Protein AF-A0A413EFK4-F1 (afdb_monomer_lite)

InterPro domains:
  IPR043736 Domain of unknown function DUF5681 [PF18932] (2-28)

Radius of gyration: 32.18 Å; chains: 1; bounding box: 64×53×80 Å

pLDDT: mean 79.94, std 13.03, range [48.41, 96.31]

Sequence (118 aa):
MKFEKGKSGNPKGRPKGAKGKAKSDLKTWVAEILDGGRDKFEQALKCIPPQDYIKTFMGLLNYSLPKLQSMSPNEMLDEEYKRLEELLENAPDEAIDQIVERINRLRDESRRTEAENR

Foldseek 3Di:
DDDDVPDDPCPVPDDDPPDPVVVVVVVVVVVCCVVVCVVVVVVVLVVDDPVVNVVVVVVVVPVVDPPPPPQDPVSVVVVVVVVVVVCVVPDDPVVVVVVVVVVVVVVVVVVVVVVVVD

Organism: Bacteroides ovatus (NCBI:txid28116)

Secondary structure (DSSP, 8-state):
-PPPTT--S-TT-SPTT---HHHHHHHHHHHHHHHHTHHHHHHHHHSS-HHHHHHHHHHHHHHHSPP-----HHHHHHHHHHHHHHHHHTS-HHHHHHHHHHHHHHHHHHHHHHHHT-

Structure (mmCIF, N/CA/C/O backbone):
data_AF-A0A413EFK4-F1
#
_entry.id   AF-A0A413EFK4-F1
#
loop_
_atom_site.group_PDB
_atom_site.id
_atom_site.type_symbol
_atom_site.label_atom_id
_atom_site.label_alt_id
_atom_site.label_comp_id
_atom_site.label_asym_id
_atom_site.label_entity_id
_atom_site.label_seq_id
_atom_site.pdbx_PDB_ins_code
_atom_site.Cartn_x
_atom_site.Cartn_y
_atom_site.Cartn_z
_atom_site.occupanc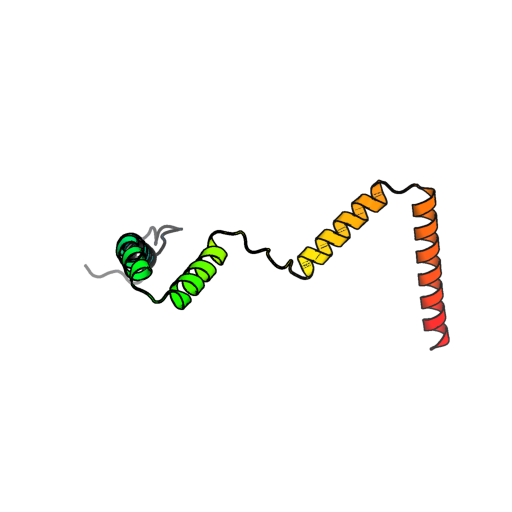y
_atom_site.B_iso_or_equiv
_atom_site.auth_seq_id
_atom_site.auth_comp_id
_atom_site.auth_asym_id
_atom_site.auth_atom_id
_atom_site.pdbx_PDB_model_num
ATOM 1 N N . MET A 1 1 ? 18.862 -36.574 44.997 1.00 54.84 1 MET A N 1
ATOM 2 C CA . MET A 1 1 ? 19.763 -37.058 43.925 1.00 54.84 1 MET A CA 1
ATOM 3 C C . MET A 1 1 ? 20.622 -35.896 43.450 1.00 54.84 1 MET A C 1
ATOM 5 O O . MET A 1 1 ? 20.077 -34.835 43.179 1.00 54.84 1 MET A O 1
ATOM 9 N N . LYS A 1 2 ? 21.949 -36.063 43.445 1.00 57.72 2 LYS A N 1
ATOM 10 C CA . LYS A 1 2 ? 22.933 -35.029 43.083 1.00 57.72 2 LYS A CA 1
ATOM 11 C C . LYS A 1 2 ? 23.252 -35.204 41.593 1.00 57.72 2 LYS A C 1
ATOM 13 O O . LYS A 1 2 ? 23.652 -36.293 41.201 1.00 57.72 2 LYS A O 1
ATOM 18 N N . PHE A 1 3 ? 23.008 -34.194 40.762 1.00 71.88 3 PHE A N 1
ATOM 19 C CA . PHE A 1 3 ? 23.275 -34.282 39.322 1.00 71.88 3 PHE A CA 1
ATOM 20 C C . PHE A 1 3 ? 24.788 -34.390 39.057 1.00 71.88 3 PHE A C 1
ATOM 22 O O . PHE A 1 3 ? 25.572 -33.643 39.644 1.00 71.88 3 PHE A O 1
ATOM 29 N N . GLU A 1 4 ? 25.201 -35.320 38.189 1.00 71.69 4 GLU A N 1
ATOM 30 C CA . GLU A 1 4 ? 26.604 -35.490 37.793 1.00 71.69 4 GLU A CA 1
ATOM 31 C C . GLU A 1 4 ? 27.046 -34.347 36.869 1.00 71.69 4 GLU A C 1
ATOM 33 O O . GLU A 1 4 ? 26.421 -34.068 35.841 1.00 71.69 4 GLU A O 1
ATOM 38 N N . LYS A 1 5 ? 28.149 -33.678 37.222 1.00 53.25 5 LYS A N 1
ATOM 39 C CA . LYS A 1 5 ? 28.722 -32.589 36.422 1.00 53.25 5 LYS A CA 1
ATOM 40 C C . LYS A 1 5 ? 29.139 -33.142 35.052 1.00 53.25 5 LYS A C 1
ATOM 42 O O . LYS A 1 5 ? 30.026 -33.981 34.975 1.00 53.25 5 LYS A O 1
ATOM 47 N N . GLY A 1 6 ? 28.486 -32.676 33.986 1.00 61.03 6 GLY A N 1
ATOM 48 C CA . GLY A 1 6 ? 28.728 -33.124 32.607 1.00 61.03 6 GLY A CA 1
ATOM 49 C C . GLY A 1 6 ? 27.649 -34.041 32.019 1.00 61.03 6 GLY A C 1
ATOM 50 O O . GLY A 1 6 ? 27.634 -34.238 30.808 1.00 61.03 6 GLY A O 1
ATOM 51 N N . LYS A 1 7 ? 26.694 -34.537 32.820 1.00 63.44 7 LYS A N 1
ATOM 52 C CA . LYS A 1 7 ? 25.501 -35.234 32.314 1.00 63.44 7 LYS A CA 1
ATOM 53 C C . LYS A 1 7 ? 24.269 -34.352 32.483 1.00 63.44 7 LYS A C 1
ATOM 55 O O . LYS A 1 7 ? 23.782 -34.141 33.591 1.00 63.44 7 LYS A O 1
ATOM 60 N N . SER A 1 8 ? 23.752 -33.836 31.368 1.00 66.56 8 SER A N 1
ATOM 61 C CA . SER A 1 8 ? 22.446 -33.173 31.355 1.00 66.56 8 SER A CA 1
ATOM 62 C C . SER A 1 8 ? 21.372 -34.176 31.785 1.00 66.56 8 SER A C 1
ATOM 64 O O . SER A 1 8 ? 21.211 -35.216 31.149 1.00 66.56 8 SER A O 1
ATOM 66 N N . GLY A 1 9 ? 20.597 -33.849 32.824 1.00 68.56 9 GLY A N 1
ATOM 67 C CA . GLY A 1 9 ? 19.408 -34.616 33.226 1.00 68.56 9 GLY A CA 1
ATOM 68 C C . GLY A 1 9 ? 18.289 -34.616 32.173 1.00 68.56 9 GLY A C 1
ATOM 69 O O . GLY A 1 9 ? 17.293 -35.311 32.334 1.00 68.56 9 GLY A O 1
ATOM 70 N N . ASN A 1 10 ? 18.458 -33.859 31.083 1.00 69.62 10 ASN A N 1
ATOM 71 C CA . ASN A 1 10 ? 17.618 -33.910 29.897 1.00 69.62 10 ASN A CA 1
ATOM 72 C C . ASN A 1 10 ? 18.473 -34.241 28.653 1.00 69.62 10 ASN A C 1
ATOM 74 O O . ASN A 1 10 ? 18.891 -33.325 27.933 1.00 69.62 10 ASN A O 1
ATOM 78 N N . PRO A 1 11 ? 18.748 -35.532 28.388 1.00 65.25 11 PRO A N 1
ATOM 79 C CA . PRO A 1 11 ? 19.571 -35.966 27.257 1.00 65.25 11 PRO A CA 1
ATOM 80 C C . PRO A 1 11 ? 18.942 -35.683 25.885 1.00 65.25 11 PRO A C 1
ATOM 82 O O . PRO A 1 11 ? 19.654 -35.642 24.889 1.00 65.25 11 PRO A O 1
ATOM 85 N N . LYS A 1 12 ? 17.626 -35.434 25.815 1.00 66.69 12 LYS A N 1
ATOM 86 C CA . LYS A 1 12 ? 16.927 -35.063 24.570 1.00 66.69 12 LYS A CA 1
ATOM 87 C C . LYS A 1 12 ? 16.907 -33.552 24.307 1.00 66.69 12 LYS A C 1
ATOM 89 O O . L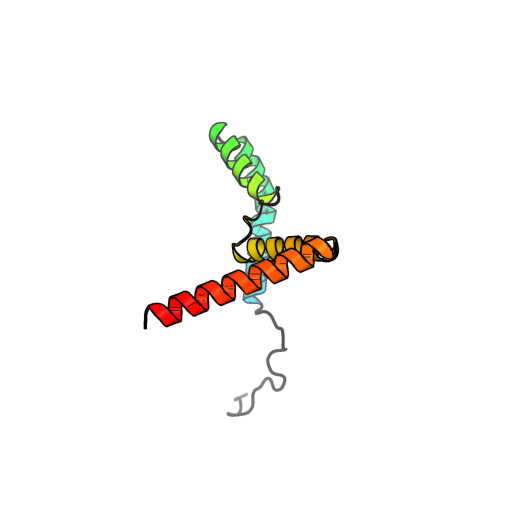YS A 1 12 ? 16.392 -33.120 23.278 1.00 66.69 12 LYS A O 1
ATOM 94 N N . GLY A 1 13 ? 17.474 -32.749 25.212 1.00 66.25 13 GLY A N 1
ATOM 95 C CA . GLY A 1 13 ? 17.461 -31.293 25.115 1.00 66.25 13 GLY A CA 1
ATOM 96 C C . GLY A 1 13 ? 16.045 -30.703 25.128 1.00 66.25 13 GLY A C 1
ATOM 97 O O . GLY A 1 13 ? 15.040 -31.384 25.341 1.00 66.25 13 GLY A O 1
ATOM 98 N N . ARG A 1 14 ? 15.946 -29.388 24.938 1.00 63.16 14 ARG A N 1
ATOM 99 C CA . ARG A 1 14 ? 14.655 -28.730 24.702 1.00 63.16 14 ARG A CA 1
ATOM 100 C C . ARG A 1 14 ? 14.223 -29.030 23.257 1.00 63.16 14 ARG A C 1
ATOM 102 O O . ARG A 1 14 ? 15.032 -28.799 22.360 1.00 63.16 14 ARG A O 1
ATOM 109 N N . PRO A 1 15 ? 12.990 -29.506 23.003 1.00 68.75 15 PRO A N 1
ATOM 110 C CA . PRO A 1 15 ? 12.559 -29.851 21.652 1.00 68.75 15 PRO A CA 1
ATOM 111 C C . PRO A 1 15 ? 12.676 -28.657 20.694 1.00 68.75 15 PRO A C 1
ATOM 113 O O . PRO A 1 15 ? 12.311 -27.524 21.032 1.00 68.75 15 PRO A O 1
ATOM 116 N N . LYS A 1 16 ? 13.207 -28.916 19.493 1.00 48.41 16 LYS A N 1
ATOM 117 C CA . LYS A 1 16 ? 13.408 -27.919 18.433 1.00 48.41 16 LYS A CA 1
ATOM 118 C C . LYS A 1 16 ? 12.041 -27.342 18.039 1.00 48.41 16 LYS A C 1
ATOM 120 O O . LYS A 1 16 ? 11.150 -28.087 17.653 1.00 48.41 16 LYS A O 1
ATOM 125 N N . GLY A 1 17 ? 11.860 -26.029 18.198 1.00 58.28 17 GLY A N 1
ATOM 126 C CA . GLY A 1 17 ? 10.580 -25.347 17.945 1.00 58.28 17 GLY A CA 1
ATOM 127 C C . GLY A 1 17 ? 9.706 -25.094 19.180 1.00 58.28 17 GLY A C 1
ATOM 128 O O . GLY A 1 17 ? 8.643 -24.490 19.049 1.00 58.28 17 GLY A O 1
ATOM 129 N N . ALA A 1 18 ? 10.145 -25.470 20.387 1.00 55.44 18 ALA A N 1
ATOM 130 C CA . ALA A 1 18 ? 9.445 -25.119 21.622 1.00 55.44 18 ALA A CA 1
ATOM 131 C C . ALA A 1 18 ? 9.462 -23.596 21.855 1.00 55.44 18 ALA A C 1
ATOM 133 O O . ALA A 1 18 ? 10.360 -23.065 22.525 1.00 55.44 18 ALA A O 1
ATOM 134 N N . LYS A 1 19 ? 8.454 -22.890 21.322 1.00 57.06 19 LYS A N 1
ATOM 135 C CA . LYS A 1 19 ? 8.126 -21.503 21.681 1.00 57.06 19 LYS A CA 1
ATOM 136 C C . LYS A 1 19 ? 8.076 -21.439 23.211 1.00 57.06 19 LYS A C 1
ATOM 138 O O . LYS A 1 19 ? 7.485 -22.308 23.846 1.00 57.06 19 LYS A O 1
ATOM 143 N N . GLY A 1 20 ? 8.798 -20.502 23.830 1.00 54.66 20 GLY A N 1
ATOM 144 C CA . GLY A 1 20 ? 8.795 -20.394 25.293 1.00 54.66 20 GLY A CA 1
ATOM 145 C C . GLY A 1 20 ? 7.362 -20.252 25.788 1.00 54.66 20 GLY A C 1
ATOM 146 O O . GLY A 1 20 ? 6.687 -19.339 25.323 1.00 54.66 20 GLY A O 1
ATOM 147 N N . LYS A 1 21 ? 6.910 -21.144 26.683 1.00 56.78 21 LYS A N 1
ATOM 148 C CA . LYS A 1 21 ? 5.543 -21.126 27.235 1.00 56.78 21 LYS A CA 1
ATOM 149 C C . LYS A 1 21 ? 5.141 -19.715 27.689 1.00 56.78 21 LYS A C 1
ATOM 151 O O . LYS A 1 21 ? 4.160 -19.189 27.198 1.00 56.78 21 LYS A O 1
ATOM 156 N N . ALA A 1 22 ? 6.035 -19.013 28.389 1.00 57.56 22 ALA A N 1
ATOM 157 C CA . ALA A 1 22 ? 5.832 -17.619 28.794 1.00 57.56 22 ALA A CA 1
ATOM 158 C C . ALA A 1 22 ? 5.521 -16.626 27.642 1.00 57.56 22 ALA A C 1
ATOM 160 O O . ALA A 1 22 ? 4.750 -15.693 27.832 1.00 57.56 22 ALA A O 1
ATOM 161 N N . LYS A 1 23 ? 6.087 -16.806 26.433 1.00 58.56 23 LYS A N 1
ATOM 162 C CA . LYS A 1 23 ? 5.765 -15.962 25.258 1.00 58.56 23 LYS A CA 1
ATOM 163 C C . LYS A 1 23 ? 4.419 -16.323 24.621 1.00 58.56 23 LYS A C 1
ATOM 165 O O . LYS A 1 23 ? 3.825 -15.473 23.968 1.00 58.56 23 LYS A O 1
ATOM 170 N N . SER A 1 24 ? 3.993 -17.578 24.748 1.00 63.06 24 SER A N 1
ATOM 171 C CA . SER A 1 24 ? 2.662 -18.040 24.340 1.00 63.06 24 SER A CA 1
ATOM 172 C C . SER A 1 24 ? 1.610 -17.460 25.283 1.00 63.06 24 SER A C 1
ATOM 174 O O . SER A 1 24 ? 0.691 -16.797 24.823 1.00 63.06 24 SER A O 1
ATOM 176 N N . ASP A 1 25 ? 1.832 -17.599 26.589 1.00 74.19 25 ASP A N 1
ATOM 177 C CA . ASP A 1 25 ? 0.885 -17.194 27.630 1.00 74.19 25 ASP A CA 1
ATOM 178 C C . ASP A 1 25 ? 0.621 -15.681 27.610 1.00 74.19 2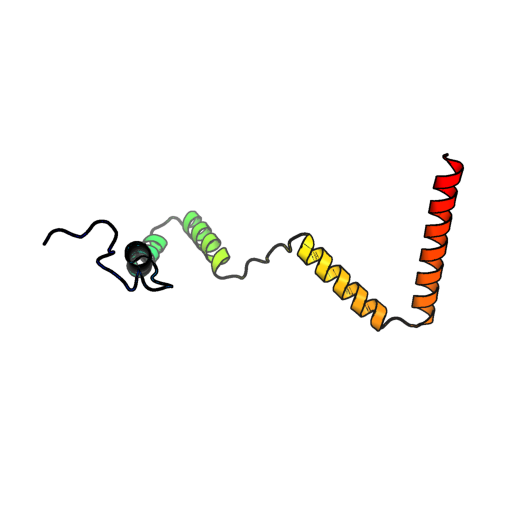5 ASP A C 1
ATOM 180 O O . ASP A 1 25 ? -0.526 -15.261 27.702 1.00 74.19 25 ASP A O 1
ATOM 184 N N . LEU A 1 26 ? 1.649 -14.853 27.376 1.00 72.81 26 LEU A N 1
ATOM 185 C CA . LEU A 1 26 ? 1.467 -13.403 27.236 1.00 72.81 26 LEU A CA 1
ATOM 186 C C . LEU A 1 26 ? 0.630 -13.032 26.003 1.00 72.81 26 LEU A C 1
ATOM 188 O O . LEU A 1 26 ? -0.196 -12.130 26.076 1.00 72.81 26 LEU A O 1
ATOM 192 N N . LYS A 1 27 ? 0.839 -13.703 24.863 1.00 73.31 27 LYS A N 1
ATOM 193 C CA . LYS A 1 27 ? 0.058 -13.430 23.646 1.00 73.31 27 LYS A CA 1
ATOM 194 C C . LYS A 1 27 ? -1.399 -13.830 23.823 1.00 73.31 27 LYS A C 1
ATOM 196 O O . LYS A 1 27 ? -2.269 -13.075 23.408 1.00 73.31 27 LYS A O 1
ATOM 201 N N . THR A 1 28 ? -1.642 -14.982 24.441 1.00 79.25 28 THR A N 1
ATOM 202 C CA . THR A 1 28 ? -2.990 -15.447 24.774 1.00 79.25 28 THR A CA 1
ATOM 203 C C . THR A 1 28 ? -3.667 -14.477 25.735 1.00 79.25 28 THR A C 1
ATOM 205 O O . THR A 1 28 ? -4.764 -14.024 25.453 1.00 79.25 28 THR A O 1
ATOM 208 N N . TRP A 1 29 ? -2.975 -14.054 26.792 1.00 76.00 29 TRP A N 1
ATOM 209 C CA . TRP A 1 29 ? -3.510 -13.091 27.753 1.00 76.00 29 TRP A CA 1
ATOM 210 C C . TRP A 1 29 ? -3.835 -11.728 27.123 1.00 76.00 29 TRP A C 1
ATOM 212 O O . TRP A 1 29 ? -4.887 -11.151 27.384 1.00 76.00 29 TRP A O 1
ATOM 222 N N . VAL A 1 30 ? -2.966 -11.216 26.244 1.00 72.19 30 VAL A N 1
ATOM 223 C CA . VAL A 1 30 ? -3.239 -9.976 25.499 1.00 72.19 30 VAL A CA 1
ATOM 224 C C . VAL A 1 30 ? -4.439 -10.152 24.565 1.00 72.19 30 VAL A C 1
ATOM 226 O O . VAL A 1 30 ? -5.269 -9.252 24.487 1.00 72.19 30 VAL A O 1
ATOM 229 N N . ALA A 1 31 ? -4.562 -11.297 23.888 1.00 75.00 31 ALA A N 1
ATOM 230 C CA . ALA A 1 31 ? -5.718 -11.592 23.044 1.00 75.00 31 ALA A CA 1
ATOM 231 C C . ALA A 1 31 ? -7.018 -11.654 23.862 1.00 75.00 31 ALA A C 1
ATOM 233 O O . ALA A 1 31 ? -7.996 -11.030 23.477 1.00 75.00 31 ALA A O 1
ATOM 234 N N . GLU A 1 32 ? -7.006 -12.298 25.030 1.00 79.94 32 GLU A N 1
ATOM 235 C CA . GLU A 1 32 ? -8.161 -12.373 25.936 1.00 79.94 32 GLU A CA 1
ATOM 236 C C . GLU A 1 32 ? -8.604 -10.992 26.438 1.00 79.94 32 GLU A C 1
ATOM 238 O O . GLU A 1 32 ? -9.801 -10.720 26.530 1.00 79.94 32 GLU A O 1
ATOM 243 N N . ILE A 1 33 ? -7.659 -10.090 26.729 1.00 74.25 33 ILE A N 1
ATOM 244 C CA . ILE A 1 33 ? -7.973 -8.701 27.096 1.00 74.25 33 ILE A CA 1
ATOM 245 C C . ILE A 1 33 ? -8.607 -7.952 25.923 1.00 74.25 33 ILE A C 1
ATOM 247 O O . ILE A 1 33 ? -9.551 -7.190 26.126 1.00 74.25 33 ILE A O 1
ATOM 251 N N . LEU A 1 34 ? -8.079 -8.136 24.711 1.00 75.88 34 LEU A N 1
ATOM 252 C CA . LEU A 1 34 ? -8.587 -7.465 23.515 1.00 75.88 34 LEU A CA 1
ATOM 253 C C . LEU A 1 34 ? -9.980 -7.984 23.130 1.00 75.88 34 LEU A C 1
ATOM 255 O O . LEU A 1 34 ? -10.870 -7.175 22.874 1.00 75.88 34 LEU A O 1
ATOM 259 N N . ASP A 1 35 ? -10.192 -9.299 23.175 1.00 78.00 35 ASP A N 1
ATOM 260 C CA . ASP A 1 35 ? -11.482 -9.932 22.889 1.00 78.00 35 ASP A CA 1
ATOM 261 C C . ASP A 1 35 ? -12.521 -9.578 23.961 1.00 78.00 35 ASP A C 1
ATOM 263 O O . ASP A 1 35 ? -13.617 -9.117 23.642 1.00 78.00 35 ASP A O 1
ATOM 267 N N . GLY A 1 36 ? -12.161 -9.692 25.244 1.00 80.06 36 GLY A N 1
ATOM 268 C CA . GLY A 1 36 ? -13.030 -9.310 26.363 1.00 80.06 36 GLY A CA 1
ATOM 269 C C . GLY A 1 36 ? -13.238 -7.796 26.509 1.00 80.06 36 GLY A C 1
ATOM 270 O O . GLY A 1 36 ? -14.129 -7.348 27.234 1.00 80.06 36 GLY A O 1
ATOM 271 N N . GLY A 1 37 ? -12.417 -6.985 25.840 1.00 82.38 37 GLY A N 1
ATOM 272 C CA . GLY A 1 37 ? -12.498 -5.527 25.834 1.00 82.38 37 GLY A CA 1
ATOM 273 C C . GLY A 1 37 ? -13.469 -4.964 24.799 1.00 82.38 37 GLY A C 1
ATOM 274 O O . GLY A 1 37 ? -13.819 -3.786 24.886 1.00 82.38 37 GLY A O 1
ATOM 275 N N . ARG A 1 38 ? -13.929 -5.784 23.847 1.00 82.12 38 ARG A N 1
ATOM 276 C CA . ARG A 1 38 ? -14.730 -5.335 22.704 1.00 82.12 38 ARG A CA 1
ATOM 277 C C . ARG A 1 38 ? -16.046 -4.680 23.117 1.00 82.12 38 ARG A C 1
ATOM 279 O O . ARG A 1 38 ? -16.311 -3.553 22.711 1.00 82.12 38 ARG A O 1
ATOM 286 N N . ASP A 1 39 ? -16.810 -5.319 23.996 1.00 85.62 39 ASP A N 1
ATOM 287 C CA . ASP A 1 39 ? -18.098 -4.779 24.452 1.00 85.62 39 ASP A CA 1
ATOM 288 C C . ASP A 1 39 ? -17.926 -3.451 25.200 1.00 85.62 39 ASP A C 1
ATOM 290 O O . ASP A 1 39 ? -18.690 -2.504 25.010 1.00 85.62 39 ASP A O 1
ATOM 294 N N . LYS A 1 40 ? -16.880 -3.349 26.030 1.00 84.94 40 LYS A N 1
ATOM 295 C CA . LYS A 1 40 ? -16.549 -2.111 26.752 1.00 84.94 40 LYS A CA 1
ATOM 296 C C . LYS A 1 40 ? -16.125 -1.006 25.793 1.00 84.94 40 LYS A C 1
ATOM 298 O O . LYS A 1 40 ? -16.488 0.148 26.000 1.00 84.94 40 LYS A O 1
ATOM 303 N N . PHE A 1 41 ? -15.378 -1.353 24.749 1.00 85.44 41 PHE A N 1
ATOM 304 C CA . PHE A 1 41 ? -14.970 -0.422 23.706 1.00 85.44 41 PHE A CA 1
ATOM 305 C C . PHE A 1 41 ? -16.176 0.102 22.914 1.00 85.44 41 PHE A C 1
ATOM 307 O O . PHE A 1 41 ? -16.307 1.310 22.731 1.00 85.44 41 PHE A O 1
ATOM 314 N N . GLU A 1 42 ? -17.104 -0.774 22.522 1.00 85.81 42 GLU A N 1
ATOM 315 C CA . GLU A 1 42 ? -18.342 -0.384 21.835 1.00 85.81 42 GLU A CA 1
ATOM 316 C C . GLU A 1 42 ? -19.244 0.496 22.711 1.00 85.81 42 GLU A C 1
ATOM 318 O O . GLU A 1 42 ? -19.848 1.452 22.221 1.00 85.81 42 GLU A O 1
ATOM 323 N N . GLN A 1 43 ? -19.321 0.218 24.015 1.00 88.62 43 GLN A N 1
ATOM 324 C CA . GLN A 1 43 ? -20.042 1.069 24.964 1.00 88.62 43 GLN A CA 1
ATOM 325 C C . GLN A 1 43 ? -19.362 2.430 25.142 1.00 88.62 43 GLN A C 1
ATOM 327 O O . GLN A 1 43 ? -20.038 3.455 25.098 1.00 88.62 43 GLN A O 1
ATOM 332 N N . ALA A 1 44 ? -18.035 2.463 25.283 1.00 87.06 44 ALA A N 1
ATOM 333 C CA . ALA A 1 44 ? -17.280 3.707 25.402 1.00 87.06 44 ALA A CA 1
ATOM 334 C C . ALA A 1 44 ? -17.442 4.589 24.154 1.00 87.06 44 ALA A C 1
ATOM 336 O O . ALA A 1 44 ? -17.666 5.789 24.282 1.00 87.06 44 ALA A O 1
ATOM 337 N N . LEU A 1 45 ? -17.432 3.993 22.958 1.00 87.88 45 LEU A N 1
ATOM 338 C CA . LEU A 1 45 ? -17.679 4.687 21.689 1.00 87.88 45 LEU A CA 1
ATOM 339 C C . LEU A 1 45 ? -19.040 5.397 21.637 1.00 87.88 45 LEU A C 1
ATOM 341 O O . LEU A 1 45 ? -19.159 6.423 20.977 1.00 87.88 45 LEU A O 1
ATOM 345 N N . LYS A 1 46 ? -20.065 4.888 22.328 1.00 86.81 46 LYS A N 1
ATOM 346 C CA . LYS A 1 46 ? -21.388 5.536 22.387 1.00 86.81 46 LYS A CA 1
ATOM 347 C C . LYS A 1 46 ? -21.421 6.748 23.323 1.00 86.81 46 LYS A C 1
ATOM 349 O O . LYS A 1 46 ? -22.346 7.548 23.233 1.00 86.81 46 LYS A O 1
ATOM 354 N N . CYS A 1 47 ? -20.435 6.876 24.211 1.00 92.56 47 CYS A N 1
ATOM 355 C CA . CYS A 1 47 ? -20.408 7.869 25.286 1.00 92.56 47 CYS A CA 1
ATOM 356 C C . CYS A 1 47 ? -19.391 9.002 25.063 1.00 92.56 47 CYS A C 1
ATOM 358 O O . CYS A 1 47 ? -19.250 9.862 25.932 1.00 92.56 47 CYS A O 1
ATOM 360 N N . ILE A 1 48 ? -18.666 9.011 23.942 1.00 92.06 48 ILE A N 1
ATOM 361 C CA . ILE A 1 48 ? -17.683 10.058 23.625 1.00 92.06 48 ILE A CA 1
ATOM 362 C C . ILE A 1 48 ? -18.296 11.202 22.802 1.00 92.06 48 ILE A C 1
ATOM 364 O O . ILE A 1 48 ? -19.291 11.000 22.102 1.00 92.06 48 ILE A O 1
ATOM 368 N N . PRO A 1 49 ? -17.704 12.412 22.847 1.00 94.44 49 PRO A N 1
ATOM 369 C CA . PRO A 1 49 ? -18.160 13.539 22.042 1.00 94.44 49 PRO A CA 1
ATOM 370 C C . PRO A 1 49 ? -18.139 13.236 20.534 1.00 94.44 49 PRO A C 1
ATOM 372 O O . PRO A 1 49 ? -17.247 12.520 20.069 1.00 94.44 49 PRO A O 1
ATOM 375 N N . PRO A 1 50 ? -19.034 13.847 19.731 1.00 90.31 50 PRO A N 1
ATOM 376 C CA . PRO A 1 50 ? -19.132 13.577 18.293 1.00 90.31 50 PRO A CA 1
ATOM 377 C C . PRO A 1 50 ? -17.813 13.746 17.529 1.00 90.31 50 PRO A C 1
ATOM 379 O O . PRO A 1 50 ? -17.493 12.959 16.642 1.00 90.31 50 PRO A O 1
ATOM 382 N N . GLN A 1 51 ? -17.013 14.752 17.891 1.00 92.50 51 GLN A N 1
ATOM 383 C CA . GLN A 1 51 ? -15.719 14.993 17.253 1.00 92.50 51 GLN A CA 1
ATOM 384 C C . GLN A 1 51 ? -14.729 13.845 17.500 1.00 92.50 51 GLN A C 1
ATOM 386 O O . GLN A 1 51 ? -14.000 13.446 16.592 1.00 92.50 51 GLN A O 1
ATOM 391 N N . ASP A 1 52 ? -14.702 13.312 18.720 1.00 91.69 52 ASP A N 1
ATOM 392 C CA . ASP A 1 52 ? -13.795 12.227 19.087 1.00 91.69 52 ASP A CA 1
ATOM 393 C C . ASP A 1 52 ? -14.291 10.899 18.523 1.00 91.69 52 ASP A C 1
ATOM 395 O O . ASP A 1 52 ? -13.484 10.114 18.037 1.00 91.69 52 ASP A O 1
ATOM 399 N N . TYR A 1 53 ? -15.612 10.706 18.450 1.00 88.69 53 TYR A N 1
ATOM 400 C CA . TYR A 1 53 ? -16.224 9.589 17.734 1.00 88.69 53 TYR A CA 1
ATOM 401 C C . TYR A 1 53 ? -15.752 9.514 16.282 1.00 88.69 53 TYR A C 1
ATOM 403 O O . TYR A 1 53 ? -15.240 8.479 15.855 1.00 88.69 53 TYR A O 1
ATOM 411 N N . ILE A 1 54 ? -15.842 10.626 15.543 1.00 89.38 54 ILE A N 1
ATOM 412 C CA . ILE A 1 54 ? -15.395 10.697 14.145 1.00 89.38 54 ILE A CA 1
ATOM 413 C C . ILE A 1 54 ? -13.896 10.380 14.037 1.00 89.38 54 ILE A C 1
ATOM 415 O O . ILE A 1 54 ? -13.500 9.588 13.181 1.00 89.38 54 ILE A O 1
ATOM 419 N N . LYS A 1 55 ? -13.058 10.936 14.924 1.00 90.00 55 LYS A N 1
ATOM 420 C CA . LYS A 1 55 ? -11.608 10.667 14.932 1.00 90.00 55 LYS A CA 1
ATOM 421 C C . LYS A 1 55 ? -11.290 9.198 15.206 1.00 90.00 55 LYS A C 1
ATOM 423 O O . LYS A 1 55 ? -10.464 8.619 14.500 1.00 90.00 55 LYS A O 1
ATOM 428 N N . THR A 1 56 ? -11.934 8.585 16.199 1.00 88.94 56 THR A N 1
ATOM 429 C CA . THR A 1 56 ? -11.749 7.163 16.510 1.00 88.94 56 THR A CA 1
ATOM 430 C C . THR A 1 56 ? -12.179 6.297 15.329 1.00 88.94 56 THR A C 1
ATOM 432 O O . THR A 1 56 ? -11.450 5.381 14.950 1.00 88.94 56 THR A O 1
ATOM 435 N N . PHE A 1 57 ? -13.303 6.625 14.688 1.00 84.75 57 PHE A N 1
ATOM 436 C CA . PHE A 1 57 ? -13.799 5.898 13.521 1.00 84.75 57 PHE A CA 1
ATOM 437 C C . PHE A 1 57 ? -12.851 6.008 12.317 1.00 84.75 57 PHE A C 1
ATOM 439 O O . PHE A 1 57 ? -12.513 5.000 11.699 1.00 84.75 57 PHE A O 1
ATOM 446 N N . MET A 1 58 ? -12.333 7.208 12.033 1.00 83.31 58 MET A N 1
ATOM 447 C CA . MET A 1 58 ? -11.285 7.411 11.025 1.00 83.31 58 MET A CA 1
ATOM 448 C C . MET A 1 58 ? -10.009 6.622 11.339 1.00 83.31 58 MET A C 1
ATOM 450 O O . MET A 1 58 ? -9.379 6.073 10.437 1.00 83.31 58 MET A O 1
ATOM 454 N N . GLY A 1 59 ? -9.631 6.529 12.616 1.00 83.38 59 GLY A N 1
ATOM 455 C CA . GLY A 1 59 ? -8.509 5.708 13.063 1.00 83.38 59 GLY A CA 1
ATOM 456 C C . GLY A 1 59 ? -8.698 4.228 12.728 1.00 83.38 59 GLY A C 1
ATOM 457 O O . GLY A 1 59 ? -7.772 3.603 12.213 1.00 83.38 59 GLY A O 1
ATOM 458 N N . LEU A 1 60 ? -9.901 3.691 12.959 1.00 83.75 60 LEU A N 1
ATOM 459 C CA . LEU A 1 60 ? -10.257 2.300 12.660 1.00 83.75 60 LEU A CA 1
ATOM 460 C C . LEU A 1 60 ? -10.315 2.010 11.153 1.00 83.75 60 LEU A C 1
ATOM 462 O O . LEU A 1 60 ? -9.902 0.928 10.735 1.00 83.75 60 LEU A O 1
ATOM 466 N N . LEU A 1 61 ? -10.745 2.976 10.331 1.00 79.31 61 LEU A N 1
ATOM 467 C CA . LEU A 1 61 ? -10.764 2.835 8.868 1.00 79.31 61 LEU A CA 1
ATOM 468 C C . LEU A 1 61 ? -9.379 2.514 8.282 1.00 79.31 61 LEU A C 1
ATOM 470 O O . LEU A 1 61 ? -9.286 1.750 7.327 1.00 79.31 61 LEU A O 1
ATOM 474 N N . ASN A 1 62 ? -8.296 3.009 8.891 1.00 70.25 62 ASN A N 1
ATOM 475 C CA . ASN A 1 62 ? -6.923 2.702 8.462 1.00 70.25 62 ASN A CA 1
ATOM 476 C C . ASN A 1 62 ? -6.517 1.228 8.640 1.00 70.25 62 ASN A C 1
ATOM 478 O O . ASN A 1 62 ? -5.461 0.832 8.144 1.00 70.25 62 ASN A O 1
ATOM 482 N N . TYR A 1 63 ? -7.296 0.454 9.400 1.00 75.19 63 TYR A N 1
ATOM 483 C CA . TYR A 1 63 ? -7.072 -0.972 9.635 1.00 75.19 63 TYR A CA 1
ATOM 484 C C . TYR A 1 63 ? -8.071 -1.859 8.883 1.00 75.19 63 TYR A C 1
ATOM 486 O O . TYR A 1 63 ? -7.784 -3.036 8.684 1.00 75.19 63 TYR A O 1
ATOM 494 N N . SER A 1 64 ? -9.232 -1.325 8.479 1.00 73.00 64 SER A N 1
ATOM 495 C CA . SER A 1 64 ? -10.217 -2.057 7.671 1.00 73.00 64 SER A CA 1
ATOM 496 C C . SER A 1 64 ? -9.985 -1.898 6.171 1.00 73.00 64 SER A C 1
ATOM 498 O O . SER A 1 64 ? -10.274 -2.818 5.408 1.00 73.00 64 SER A O 1
ATOM 500 N N . LEU A 1 65 ? -9.458 -0.751 5.743 1.00 69.81 65 LEU A N 1
ATOM 501 C CA . LEU A 1 65 ? -9.071 -0.520 4.360 1.00 69.81 65 LEU A CA 1
ATOM 502 C C . LEU A 1 65 ? -7.612 -0.945 4.164 1.00 69.81 65 LEU A C 1
ATOM 504 O O . LEU A 1 65 ? -6.773 -0.622 5.013 1.00 69.81 65 LEU A O 1
ATOM 508 N N . PRO A 1 66 ? -7.274 -1.630 3.053 1.00 63.31 66 PRO A N 1
ATOM 509 C CA . PRO A 1 66 ? -5.886 -1.806 2.665 1.00 63.31 66 PRO A CA 1
ATOM 510 C C . PRO A 1 66 ? -5.253 -0.421 2.624 1.00 63.31 66 PRO A C 1
ATOM 512 O O . PRO A 1 66 ? -5.687 0.440 1.854 1.00 63.31 66 PRO A O 1
ATOM 515 N N . LYS A 1 67 ? -4.249 -0.173 3.472 1.00 61.69 67 LYS A N 1
ATOM 516 C CA . LYS A 1 67 ? -3.405 0.999 3.260 1.00 61.69 67 LYS A CA 1
ATOM 517 C C . LYS A 1 67 ? -2.868 0.847 1.847 1.00 61.69 67 LYS A C 1
ATOM 519 O O . LYS A 1 67 ? -2.265 -0.187 1.561 1.00 61.69 67 LYS A O 1
ATOM 524 N N . LEU A 1 68 ? -3.104 1.838 0.985 1.00 58.62 68 LEU A N 1
ATOM 525 C CA . LEU A 1 68 ? -2.291 2.006 -0.213 1.00 58.62 68 LEU A CA 1
ATOM 526 C C . LEU A 1 68 ? -0.858 2.015 0.302 1.00 58.62 68 LEU A C 1
ATOM 528 O O . LEU A 1 68 ? -0.433 2.982 0.938 1.00 58.62 68 LEU A O 1
ATOM 532 N N . GLN A 1 69 ? -0.172 0.879 0.176 1.00 63.31 69 GLN A N 1
ATOM 533 C CA . GLN A 1 69 ? 1.233 0.832 0.501 1.00 63.31 69 GLN A CA 1
ATOM 534 C C . GLN A 1 69 ? 1.844 1.814 -0.480 1.00 63.31 69 GLN A C 1
ATOM 536 O O . GLN A 1 69 ? 1.720 1.646 -1.691 1.00 63.31 69 GLN A O 1
ATOM 541 N N . SER A 1 70 ? 2.393 2.907 0.045 1.00 64.75 70 SER A N 1
ATOM 542 C CA . SER A 1 70 ? 3.305 3.719 -0.735 1.00 64.75 70 SER A CA 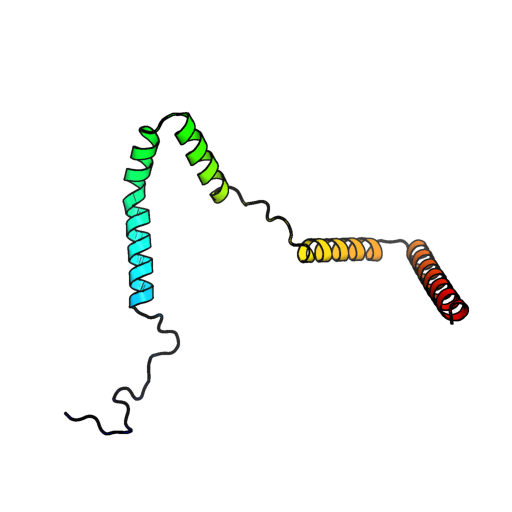1
ATOM 543 C C . SER A 1 70 ? 4.361 2.745 -1.229 1.00 64.75 70 SER A C 1
ATOM 545 O O . SER A 1 70 ? 5.082 2.191 -0.391 1.00 64.75 70 SER A O 1
ATOM 547 N N . MET A 1 71 ? 4.375 2.466 -2.532 1.00 69.06 71 MET A N 1
ATOM 548 C CA . MET A 1 71 ? 5.410 1.628 -3.117 1.00 69.06 71 MET A CA 1
ATOM 549 C C . MET A 1 71 ? 6.746 2.191 -2.659 1.00 69.06 71 MET A C 1
ATOM 551 O O . MET A 1 71 ? 6.993 3.399 -2.736 1.00 69.06 71 MET A O 1
ATOM 555 N N . SER A 1 72 ? 7.573 1.329 -2.085 1.00 82.56 72 SER A N 1
ATOM 556 C CA . SER A 1 72 ? 8.948 1.693 -1.803 1.00 82.56 72 SER A CA 1
ATOM 557 C C . SER A 1 72 ? 9.644 2.069 -3.119 1.00 82.56 72 SER A C 1
ATOM 559 O O . SER A 1 72 ? 9.239 1.595 -4.183 1.00 82.56 72 SER A O 1
ATOM 561 N N . PRO A 1 73 ? 10.707 2.893 -3.086 1.00 78.44 73 PRO A N 1
ATOM 562 C CA . PRO A 1 73 ? 11.432 3.257 -4.303 1.00 78.44 73 PRO A CA 1
ATOM 563 C C . PRO A 1 73 ? 11.885 2.047 -5.133 1.00 78.44 73 PRO A C 1
ATOM 565 O O . PRO A 1 73 ? 11.876 2.116 -6.355 1.00 78.44 73 PRO A O 1
ATOM 568 N N . ASN A 1 74 ? 12.223 0.930 -4.479 1.00 83.56 74 ASN A N 1
ATOM 569 C CA . ASN A 1 74 ? 12.592 -0.310 -5.163 1.00 83.56 74 ASN A CA 1
ATOM 570 C C . ASN A 1 74 ? 11.394 -0.966 -5.858 1.00 83.56 74 ASN A C 1
ATOM 572 O O . ASN A 1 74 ? 11.522 -1.387 -6.996 1.00 83.56 74 ASN A O 1
ATOM 576 N N . GLU A 1 75 ? 10.227 -1.009 -5.212 1.00 86.38 75 GLU A N 1
ATOM 577 C CA . GLU A 1 75 ? 9.018 -1.573 -5.828 1.00 86.38 75 GLU A CA 1
ATOM 578 C C . GLU A 1 75 ? 8.555 -0.739 -7.031 1.00 86.38 75 GLU A C 1
ATOM 580 O O . GLU A 1 75 ? 8.133 -1.305 -8.034 1.00 86.38 75 GLU A O 1
ATOM 585 N N . MET A 1 76 ? 8.685 0.594 -6.971 1.00 82.81 76 MET A N 1
ATOM 586 C CA . MET A 1 76 ? 8.416 1.455 -8.132 1.00 82.81 76 MET A CA 1
ATOM 587 C C . MET A 1 76 ? 9.390 1.171 -9.280 1.00 82.81 76 MET A C 1
ATOM 589 O O . MET A 1 76 ? 8.965 1.063 -10.426 1.00 82.81 76 MET A O 1
ATOM 593 N N . LEU A 1 77 ? 10.682 1.020 -8.971 1.00 89.19 77 LEU A N 1
ATOM 594 C CA . LEU A 1 77 ? 11.716 0.698 -9.954 1.00 89.19 77 LEU A CA 1
ATOM 595 C C . LEU A 1 77 ? 11.436 -0.653 -10.636 1.00 89.19 77 LEU A C 1
ATOM 597 O O . LEU A 1 77 ? 11.514 -0.755 -11.858 1.00 89.19 77 LEU A O 1
ATOM 601 N N . ASP A 1 78 ? 11.070 -1.671 -9.856 1.00 89.94 78 ASP A N 1
ATOM 602 C CA . ASP A 1 78 ? 10.738 -3.006 -10.361 1.00 89.94 78 ASP A CA 1
ATOM 603 C C . ASP A 1 78 ? 9.500 -2.974 -11.277 1.00 89.94 78 ASP A C 1
ATOM 605 O O . ASP A 1 78 ? 9.486 -3.614 -12.331 1.00 89.94 78 ASP A O 1
ATOM 609 N N . GLU A 1 79 ? 8.470 -2.194 -10.925 1.00 91.00 79 GLU A N 1
ATOM 610 C CA . GLU A 1 79 ? 7.304 -1.996 -11.794 1.00 91.00 79 GLU A CA 1
ATOM 611 C C . GLU A 1 79 ? 7.647 -1.262 -13.095 1.00 91.00 79 GLU A C 1
ATOM 613 O O . GLU A 1 79 ? 7.117 -1.610 -14.155 1.00 91.00 79 GLU A O 1
ATOM 618 N N . GLU A 1 80 ? 8.524 -0.259 -13.039 1.00 92.12 80 GLU A N 1
ATOM 619 C CA . GLU A 1 80 ? 8.994 0.454 -14.228 1.00 92.12 80 GLU A CA 1
ATOM 620 C C . GLU A 1 80 ? 9.785 -0.466 -15.163 1.00 92.12 80 GLU A C 1
ATOM 622 O O . GLU A 1 80 ? 9.521 -0.470 -16.368 1.00 92.12 80 GLU A O 1
ATOM 627 N N . TYR A 1 81 ? 10.686 -1.295 -14.623 1.00 93.94 81 TYR A N 1
ATOM 628 C CA . TYR A 1 81 ? 11.409 -2.300 -15.408 1.00 93.94 81 TYR A CA 1
ATOM 629 C C . TYR A 1 81 ? 10.456 -3.280 -16.081 1.00 93.94 81 TYR A C 1
ATOM 631 O O . TYR A 1 81 ? 10.580 -3.522 -17.279 1.00 93.94 81 TYR A O 1
ATOM 639 N N . LYS A 1 82 ? 9.462 -3.783 -15.346 1.00 94.44 82 LYS A N 1
ATOM 640 C CA . LYS A 1 82 ? 8.482 -4.716 -15.903 1.00 94.44 82 LYS A CA 1
ATOM 641 C C . LYS A 1 82 ? 7.684 -4.100 -17.055 1.00 94.44 82 LYS A C 1
ATOM 643 O O . LYS A 1 82 ? 7.496 -4.734 -18.088 1.00 94.44 82 LYS A O 1
ATOM 648 N N . ARG A 1 83 ? 7.236 -2.848 -16.913 1.00 92.81 83 ARG A N 1
ATOM 649 C CA . ARG A 1 83 ? 6.546 -2.141 -18.007 1.00 92.81 83 ARG A CA 1
ATOM 650 C C . ARG A 1 83 ? 7.454 -1.930 -19.212 1.00 92.81 83 ARG A C 1
ATOM 652 O O . ARG A 1 83 ? 6.984 -2.002 -20.343 1.00 92.81 83 ARG A O 1
ATOM 659 N N . LEU A 1 84 ? 8.735 -1.649 -18.982 1.00 93.62 84 LEU A N 1
ATOM 660 C CA . LEU A 1 84 ? 9.704 -1.504 -20.062 1.00 93.62 84 LEU A CA 1
ATOM 661 C C . LEU A 1 84 ? 9.915 -2.829 -20.804 1.00 93.62 84 LEU A C 1
ATOM 663 O O . LEU A 1 84 ? 9.930 -2.819 -22.030 1.00 93.62 84 LEU A O 1
ATOM 667 N N . GLU A 1 85 ? 10.024 -3.952 -20.091 1.00 93.75 85 GLU A N 1
ATOM 668 C CA . GLU A 1 85 ? 10.102 -5.290 -20.695 1.00 93.75 85 GLU A CA 1
ATOM 669 C C . GLU A 1 85 ? 8.883 -5.573 -21.579 1.00 93.75 85 GLU A C 1
ATOM 671 O O . GLU A 1 85 ? 9.046 -5.895 -22.753 1.00 93.75 85 GLU A O 1
ATOM 676 N N . GLU A 1 86 ? 7.671 -5.346 -21.064 1.00 94.31 86 GLU A N 1
ATOM 677 C CA . GLU A 1 86 ? 6.429 -5.525 -21.830 1.00 94.31 86 GLU A CA 1
ATOM 678 C C . GLU A 1 86 ? 6.395 -4.648 -23.095 1.00 94.31 86 GLU A C 1
ATOM 680 O O . GLU A 1 86 ? 5.941 -5.087 -24.154 1.00 94.31 86 GLU A O 1
ATOM 685 N N . LEU A 1 87 ? 6.882 -3.406 -23.015 1.00 93.38 87 LEU A N 1
ATOM 686 C CA . LEU A 1 87 ? 6.967 -2.518 -24.175 1.00 93.38 87 LEU A CA 1
ATOM 687 C C . LEU A 1 87 ? 7.987 -3.006 -25.203 1.00 93.38 87 L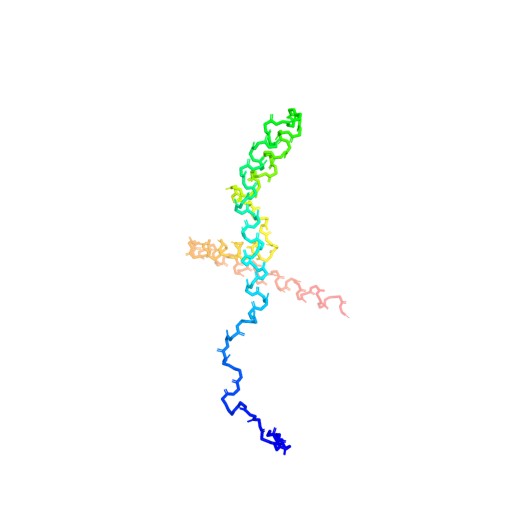EU A C 1
ATOM 689 O O . LEU A 1 87 ? 7.710 -2.917 -26.394 1.00 93.38 87 LEU A O 1
ATOM 693 N N . LEU A 1 88 ? 9.141 -3.510 -24.762 1.00 93.00 88 LEU A N 1
ATOM 694 C CA . LEU A 1 88 ? 10.181 -4.025 -25.652 1.00 93.00 88 LEU A CA 1
ATOM 695 C C . LEU A 1 88 ? 9.751 -5.328 -26.334 1.00 93.00 88 LEU A C 1
ATOM 697 O O . LEU A 1 88 ? 10.020 -5.495 -27.518 1.00 93.00 88 LEU A O 1
ATOM 701 N N . GLU A 1 89 ? 9.047 -6.216 -25.630 1.00 93.12 89 GLU A N 1
ATOM 702 C CA . GLU A 1 89 ? 8.520 -7.460 -26.209 1.00 93.12 89 GLU A CA 1
ATOM 703 C C . GLU A 1 89 ? 7.489 -7.209 -27.315 1.00 93.12 89 GLU A C 1
ATOM 705 O O . GLU A 1 89 ? 7.417 -7.964 -28.283 1.00 93.12 89 GLU A O 1
ATOM 710 N N . ASN A 1 90 ? 6.689 -6.150 -27.176 1.00 93.38 90 ASN A N 1
ATOM 711 C CA . ASN A 1 90 ? 5.637 -5.803 -28.132 1.00 93.38 90 ASN A CA 1
ATOM 712 C C . ASN A 1 90 ? 6.054 -4.708 -29.127 1.00 93.38 90 ASN A C 1
ATOM 714 O O . ASN A 1 90 ? 5.236 -4.275 -29.945 1.00 93.38 90 ASN A O 1
ATOM 718 N N . ALA A 1 91 ? 7.294 -4.222 -29.054 1.00 94.25 91 ALA A N 1
ATOM 719 C CA . ALA A 1 91 ? 7.782 -3.182 -29.944 1.00 94.25 91 ALA A CA 1
ATOM 720 C C . ALA A 1 91 ? 8.040 -3.738 -31.357 1.00 94.25 91 ALA A C 1
ATOM 722 O O . ALA A 1 91 ? 8.518 -4.862 -31.501 1.00 94.25 91 ALA A O 1
ATOM 723 N N . PRO A 1 92 ? 7.786 -2.950 -32.418 1.00 96.31 92 PRO A N 1
ATOM 724 C CA . PRO A 1 92 ? 8.236 -3.299 -33.761 1.00 96.31 92 PRO A CA 1
ATOM 725 C C . PRO A 1 92 ? 9.767 -3.374 -33.835 1.00 96.31 92 PRO A C 1
ATOM 727 O O . PRO A 1 92 ? 10.443 -2.511 -33.272 1.00 96.31 92 PRO A O 1
ATOM 730 N N . ASP A 1 93 ? 10.305 -4.319 -34.611 1.00 92.94 93 ASP A N 1
ATOM 731 C CA . ASP A 1 93 ? 11.758 -4.504 -34.782 1.00 92.94 93 ASP A CA 1
ATOM 732 C C . ASP A 1 93 ? 12.475 -3.205 -35.195 1.00 92.94 93 ASP A C 1
ATOM 734 O O . ASP A 1 93 ? 13.515 -2.855 -34.642 1.00 92.94 93 ASP A O 1
ATOM 738 N N . GLU A 1 94 ? 11.864 -2.415 -36.085 1.00 94.75 94 GLU A N 1
ATOM 739 C CA . GLU A 1 94 ? 12.409 -1.122 -36.519 1.00 94.75 94 GLU A CA 1
ATOM 740 C C . GLU A 1 94 ? 12.596 -0.139 -35.349 1.00 94.75 94 GLU A C 1
ATOM 742 O O . GLU A 1 94 ? 13.571 0.613 -35.303 1.00 94.75 94 GLU A O 1
ATOM 747 N N . ALA A 1 95 ? 11.682 -0.144 -34.375 1.00 92.31 95 ALA A N 1
ATOM 748 C CA . ALA A 1 95 ? 11.790 0.708 -33.197 1.00 92.31 95 ALA A CA 1
ATOM 749 C C . ALA A 1 95 ? 12.923 0.237 -32.273 1.00 92.31 95 ALA A C 1
ATOM 751 O O . ALA A 1 95 ? 13.652 1.069 -31.728 1.00 92.31 95 ALA A O 1
ATOM 752 N N . ILE A 1 96 ? 13.110 -1.080 -32.130 1.00 94.31 96 ILE A N 1
ATOM 753 C CA . ILE A 1 96 ? 14.222 -1.661 -31.366 1.00 94.31 96 ILE A CA 1
ATOM 754 C C . ILE A 1 96 ? 15.564 -1.272 -31.992 1.00 94.31 96 ILE A C 1
ATOM 756 O O . ILE A 1 96 ? 16.457 -0.798 -31.285 1.00 94.31 96 ILE A O 1
ATOM 760 N N . ASP A 1 97 ? 15.688 -1.379 -33.313 1.00 94.88 97 ASP A N 1
ATOM 761 C CA . ASP A 1 97 ? 16.910 -1.019 -34.034 1.00 94.88 97 ASP A CA 1
ATOM 762 C C . ASP A 1 97 ? 17.273 0.462 -33.849 1.00 94.88 97 ASP A C 1
ATOM 764 O O . ASP A 1 97 ? 18.426 0.798 -33.554 1.00 94.88 97 ASP A O 1
ATOM 768 N N . GLN A 1 98 ? 16.284 1.359 -33.930 1.00 95.88 98 GLN A N 1
ATOM 769 C CA . GLN A 1 98 ? 16.489 2.790 -33.680 1.00 95.88 98 GLN A CA 1
ATOM 770 C C . GLN A 1 98 ? 16.945 3.074 -32.241 1.00 95.88 98 GLN A C 1
ATOM 772 O O . GLN A 1 98 ? 17.817 3.922 -32.017 1.00 95.88 98 GLN A O 1
ATOM 777 N N . ILE A 1 99 ? 16.388 2.360 -31.255 1.00 94.50 99 ILE A N 1
ATOM 778 C CA . ILE A 1 99 ? 16.796 2.479 -29.848 1.00 94.50 99 ILE A CA 1
ATOM 779 C C . ILE A 1 99 ? 18.255 2.038 -29.680 1.00 94.50 99 ILE A C 1
ATOM 781 O O . ILE A 1 99 ? 19.048 2.757 -29.064 1.00 94.50 99 ILE A O 1
ATOM 785 N N . VAL A 1 100 ? 18.636 0.897 -30.260 1.00 95.00 100 VAL A N 1
ATOM 786 C CA . VAL A 1 100 ? 20.013 0.384 -30.215 1.00 95.00 100 VAL A CA 1
ATOM 787 C C . VAL A 1 100 ? 20.986 1.375 -30.853 1.00 95.00 100 VAL A C 1
ATOM 789 O O . VAL A 1 100 ? 22.027 1.689 -30.265 1.00 95.00 100 VAL A O 1
ATOM 792 N N . GLU A 1 101 ? 20.648 1.921 -32.022 1.00 95.81 101 GLU A N 1
ATOM 793 C CA . GLU A 1 101 ? 21.491 2.906 -32.696 1.00 95.81 101 GLU A CA 1
ATOM 794 C C . GLU A 1 101 ? 21.676 4.164 -31.835 1.00 95.81 101 GLU A C 1
ATOM 796 O O . GLU A 1 101 ? 22.795 4.670 -31.685 1.00 95.81 101 GLU A O 1
ATOM 801 N N . ARG A 1 102 ? 20.600 4.642 -31.200 1.00 94.94 102 ARG A N 1
ATOM 802 C CA . ARG A 1 102 ? 20.660 5.807 -30.316 1.00 94.94 102 ARG A CA 1
ATOM 803 C C . ARG A 1 102 ? 21.557 5.563 -29.102 1.00 94.94 102 ARG A C 1
ATOM 805 O O . ARG A 1 102 ? 22.348 6.446 -28.768 1.00 94.94 102 ARG A O 1
ATOM 812 N N . ILE A 1 103 ? 21.475 4.388 -28.475 1.00 94.81 103 ILE A N 1
ATOM 813 C CA . ILE A 1 103 ? 22.325 4.007 -27.332 1.00 94.81 103 ILE A CA 1
ATOM 814 C C . ILE A 1 103 ? 23.801 3.976 -27.737 1.00 94.81 103 ILE A C 1
ATOM 816 O O . ILE A 1 103 ? 24.649 4.505 -27.015 1.00 94.81 103 ILE A O 1
ATOM 820 N N . ASN A 1 104 ? 24.113 3.396 -28.897 1.00 94.12 104 ASN A N 1
ATOM 821 C CA . ASN A 1 104 ? 25.486 3.331 -29.390 1.00 94.12 104 ASN A CA 1
ATOM 822 C C . ASN A 1 104 ? 26.059 4.728 -29.654 1.00 94.12 104 ASN A C 1
ATOM 824 O O . ASN A 1 104 ? 27.152 5.033 -29.178 1.00 94.12 104 ASN A O 1
ATOM 828 N N . ARG A 1 105 ? 25.290 5.612 -30.308 1.00 94.75 105 ARG A N 1
ATOM 829 C CA . ARG A 1 105 ? 25.696 7.011 -30.526 1.00 94.75 105 ARG A CA 1
ATOM 830 C C . ARG A 1 105 ? 25.983 7.735 -29.211 1.00 94.75 105 ARG A C 1
ATOM 832 O O . ARG A 1 105 ? 27.036 8.348 -29.081 1.00 94.75 105 ARG A O 1
ATOM 839 N N . LEU A 1 106 ? 25.091 7.617 -28.224 1.00 94.50 106 LEU A N 1
ATOM 840 C CA . LEU A 1 106 ? 25.274 8.256 -26.915 1.00 94.50 106 LEU A CA 1
ATOM 841 C C . LEU A 1 106 ? 26.527 7.742 -26.196 1.00 94.50 106 LEU A C 1
ATOM 843 O O . LEU A 1 106 ? 27.297 8.529 -25.653 1.00 94.50 106 LEU A O 1
ATOM 847 N N . ARG A 1 107 ? 26.774 6.427 -26.228 1.00 92.88 107 ARG A N 1
ATOM 848 C CA . ARG A 1 107 ? 27.980 5.826 -25.642 1.00 92.88 107 ARG A CA 1
ATOM 849 C C . ARG A 1 107 ? 29.255 6.342 -26.311 1.00 92.88 107 ARG A C 1
ATOM 851 O O . ARG A 1 107 ? 30.244 6.594 -25.621 1.00 92.88 107 ARG A O 1
ATOM 858 N N . ASP A 1 108 ? 29.247 6.479 -27.631 1.00 91.88 108 ASP A N 1
ATOM 859 C CA . ASP A 1 108 ? 30.401 6.972 -28.380 1.00 91.88 108 ASP A CA 1
ATOM 860 C C . ASP A 1 108 ? 30.642 8.469 -28.143 1.00 91.88 108 ASP A C 1
ATOM 862 O O . ASP A 1 108 ? 31.791 8.884 -27.988 1.00 91.88 108 ASP A O 1
ATOM 866 N N . GLU A 1 109 ? 29.580 9.271 -28.034 1.00 91.81 109 GLU A N 1
ATOM 867 C CA . GLU A 1 109 ? 29.650 10.686 -27.649 1.00 91.81 109 GLU A CA 1
ATOM 868 C C . GLU A 1 109 ? 30.248 10.861 -26.245 1.00 91.81 109 GLU A C 1
ATOM 870 O O . GLU A 1 109 ? 31.165 11.670 -26.075 1.00 91.81 109 GLU A O 1
ATOM 875 N N . SER A 1 110 ? 29.810 10.063 -25.261 1.00 86.25 110 SER A N 1
ATOM 876 C CA . SER A 1 110 ? 30.367 10.090 -23.898 1.00 86.25 110 SER A CA 1
ATOM 877 C C . SER A 1 110 ? 31.854 9.723 -23.869 1.00 86.25 110 SER A C 1
ATOM 879 O O . SER A 1 110 ? 32.651 10.400 -23.227 1.00 86.25 110 SER A O 1
ATOM 881 N N . ARG A 1 111 ? 32.269 8.698 -24.623 1.00 86.62 111 ARG A N 1
ATOM 882 C CA . ARG A 1 111 ? 33.685 8.295 -24.701 1.00 86.62 111 ARG A CA 1
ATOM 883 C C . ARG A 1 111 ? 34.572 9.363 -25.342 1.00 86.62 111 ARG A C 1
ATOM 885 O O . ARG A 1 111 ? 35.719 9.521 -24.934 1.00 86.62 111 ARG A O 1
ATOM 892 N N . ARG A 1 112 ? 34.064 10.086 -26.345 1.00 81.69 112 ARG A N 1
ATOM 893 C CA . ARG A 1 112 ? 34.795 11.193 -26.986 1.00 81.69 112 ARG A CA 1
ATOM 894 C C . ARG A 1 112 ? 34.971 12.371 -26.032 1.00 81.69 112 ARG A C 1
ATOM 896 O O . ARG A 1 112 ? 36.082 12.869 -25.903 1.00 81.69 112 ARG A O 1
ATOM 903 N N . THR A 1 113 ? 33.923 12.743 -25.299 1.00 80.50 113 THR A N 1
ATOM 904 C CA . THR A 1 113 ? 3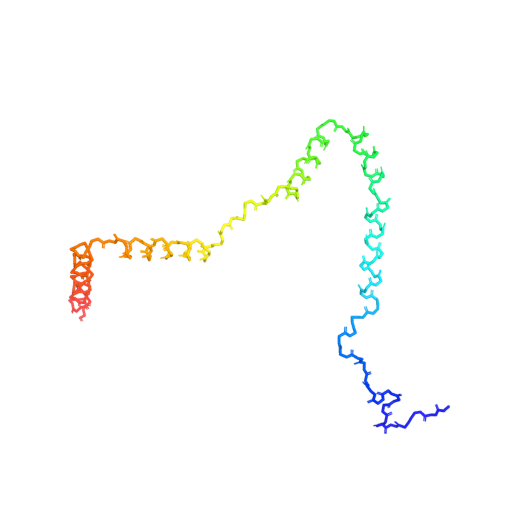4.003 13.819 -24.293 1.00 80.50 113 THR A CA 1
ATOM 905 C C . THR A 1 113 ? 34.933 13.471 -23.128 1.00 80.50 113 THR A C 1
ATOM 907 O O . THR A 1 113 ? 35.626 14.346 -22.616 1.00 80.50 113 THR A O 1
ATOM 910 N N . GLU A 1 114 ? 35.004 12.206 -22.712 1.00 80.38 114 GLU A N 1
ATOM 911 C CA . GLU A 1 114 ? 35.974 11.754 -21.704 1.00 80.38 114 GLU A CA 1
ATOM 912 C C . GLU A 1 114 ? 37.425 11.776 -22.215 1.00 80.38 114 GLU A C 1
ATOM 914 O O . GLU A 1 114 ? 38.342 12.044 -21.440 1.00 80.38 114 GLU A O 1
ATOM 919 N N . ALA A 1 115 ? 37.643 11.510 -23.507 1.00 75.94 115 ALA A N 1
ATOM 920 C CA . ALA A 1 115 ? 38.967 11.538 -24.126 1.00 75.94 115 ALA A CA 1
ATOM 921 C C . ALA A 1 115 ? 39.479 12.964 -24.398 1.00 75.94 115 ALA A C 1
ATOM 923 O O . ALA A 1 115 ? 40.681 13.189 -24.321 1.00 75.94 115 ALA A O 1
ATOM 924 N N . GLU A 1 116 ? 38.591 13.918 -24.696 1.00 71.75 116 GLU A N 1
ATOM 925 C CA . GLU A 1 116 ? 38.938 15.329 -24.944 1.00 71.75 116 GLU A CA 1
ATOM 926 C C . GLU A 1 116 ? 39.220 16.128 -23.659 1.00 71.75 116 GLU A C 1
ATOM 928 O O . GLU A 1 116 ? 39.929 17.130 -23.700 1.00 71.75 116 GLU A O 1
ATOM 933 N N . ASN A 1 117 ? 38.697 15.684 -22.511 1.00 70.31 117 ASN A N 1
ATOM 934 C CA . ASN A 1 117 ? 38.907 16.318 -21.201 1.00 70.31 117 ASN A CA 1
ATOM 935 C C . ASN A 1 117 ? 40.111 15.750 -20.420 1.00 70.31 117 ASN A C 1
ATOM 937 O O . ASN A 1 117 ? 40.253 16.025 -19.224 1.00 70.31 117 ASN A O 1
ATOM 941 N N . ARG A 1 118 ? 40.950 14.934 -21.066 1.00 56.78 118 ARG A N 1
ATOM 942 C CA . ARG A 1 118 ? 42.138 14.290 -20.490 1.00 56.78 118 ARG A CA 1
ATOM 943 C C . ARG A 1 118 ? 43.417 14.850 -21.094 1.00 56.78 118 ARG A C 1
ATOM 945 O O . ARG A 1 118 ? 44.385 14.996 -20.316 1.00 56.78 118 ARG A O 1
#